Protein AF-A0A1S1Q581-F1 (afdb_monomer)

Structure (mmCIF, N/CA/C/O backbone):
data_AF-A0A1S1Q581-F1
#
_entry.id   AF-A0A1S1Q581-F1
#
loop_
_atom_site.group_PDB
_atom_site.id
_atom_site.type_symbol
_atom_site.label_atom_id
_atom_site.label_alt_id
_atom_site.label_comp_id
_atom_site.label_asym_id
_atom_site.label_entity_id
_atom_site.label_seq_id
_atom_site.pdbx_PDB_ins_code
_atom_site.Cartn_x
_atom_site.Cartn_y
_atom_site.Cartn_z
_atom_site.occupancy
_atom_site.B_iso_or_equiv
_atom_site.auth_seq_id
_atom_site.auth_comp_id
_atom_site.auth_asym_id
_atom_site.auth_atom_id
_atom_site.pdbx_PDB_model_num
ATOM 1 N N . MET A 1 1 ? 19.649 -10.698 -13.631 1.00 46.06 1 MET A N 1
ATOM 2 C CA . MET A 1 1 ? 19.440 -10.774 -12.165 1.00 46.06 1 MET A CA 1
ATOM 3 C C . MET A 1 1 ? 18.980 -9.396 -11.711 1.00 46.06 1 MET A C 1
ATOM 5 O O . MET A 1 1 ? 19.732 -8.450 -11.880 1.00 46.06 1 MET A O 1
ATOM 9 N N . ASN A 1 2 ? 17.744 -9.306 -11.204 1.00 55.41 2 ASN A N 1
ATOM 10 C CA . ASN A 1 2 ? 17.031 -8.099 -10.746 1.00 55.41 2 ASN A CA 1
ATOM 11 C C . ASN A 1 2 ? 16.727 -7.011 -11.797 1.00 55.41 2 ASN A C 1
ATOM 13 O O . ASN A 1 2 ? 17.151 -5.871 -11.664 1.00 55.41 2 ASN A O 1
ATOM 17 N N . ASP A 1 3 ? 15.862 -7.331 -12.765 1.00 64.69 3 ASP A N 1
ATOM 18 C CA . ASP A 1 3 ? 15.280 -6.366 -13.724 1.00 64.69 3 ASP A CA 1
ATOM 19 C C . ASP A 1 3 ? 14.169 -5.478 -13.116 1.00 64.69 3 ASP A C 1
ATOM 21 O O . ASP A 1 3 ? 13.361 -4.878 -13.824 1.00 64.69 3 ASP A O 1
ATOM 25 N N . LEU A 1 4 ? 14.074 -5.417 -11.785 1.00 62.69 4 LEU A N 1
ATOM 26 C CA . LEU A 1 4 ? 13.069 -4.623 -11.087 1.00 62.69 4 LEU A CA 1
ATOM 27 C C . LEU A 1 4 ? 13.692 -3.293 -10.651 1.00 62.69 4 LEU A C 1
ATOM 29 O O . LEU A 1 4 ? 14.680 -3.310 -9.915 1.00 62.69 4 LEU A O 1
ATOM 33 N N . PRO A 1 5 ? 13.117 -2.146 -11.059 1.00 70.31 5 PRO A N 1
ATOM 34 C CA . PRO A 1 5 ? 13.550 -0.840 -10.595 1.00 70.31 5 PRO A CA 1
ATOM 35 C C . PRO A 1 5 ? 13.750 -0.775 -9.068 1.00 70.31 5 PRO A C 1
ATOM 37 O O . PRO A 1 5 ? 12.879 -1.234 -8.320 1.00 70.31 5 PRO A O 1
ATOM 40 N N . PRO A 1 6 ? 14.848 -0.166 -8.582 1.00 72.62 6 PRO A N 1
ATOM 41 C CA . PRO A 1 6 ? 15.231 -0.197 -7.166 1.00 72.62 6 PRO A CA 1
ATOM 42 C C . PRO A 1 6 ? 14.184 0.438 -6.236 1.00 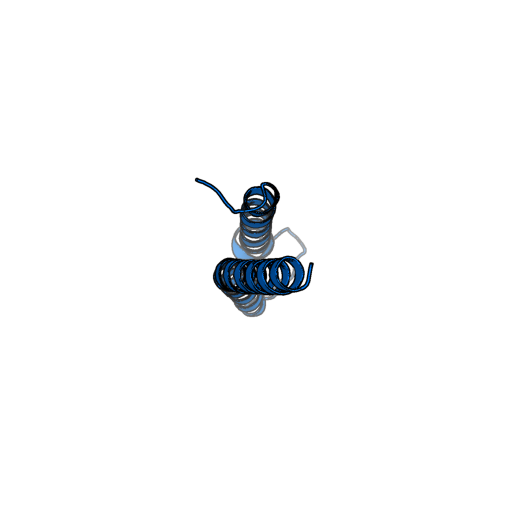72.62 6 PRO A C 1
ATOM 44 O O . PRO A 1 6 ? 14.066 0.064 -5.071 1.00 72.62 6 PRO A O 1
ATOM 47 N N . TRP A 1 7 ? 13.353 1.341 -6.761 1.00 74.62 7 TRP A N 1
ATOM 48 C CA . TRP A 1 7 ? 12.268 1.986 -6.021 1.00 74.62 7 TRP A CA 1
ATOM 49 C C . TRP A 1 7 ? 11.090 1.052 -5.697 1.00 74.62 7 TRP A C 1
ATOM 51 O O . TRP A 1 7 ? 10.313 1.348 -4.791 1.00 74.62 7 TRP A O 1
ATOM 61 N N . ILE A 1 8 ? 10.953 -0.095 -6.376 1.00 77.19 8 ILE A N 1
ATOM 62 C CA . ILE A 1 8 ? 9.848 -1.043 -6.142 1.00 77.19 8 ILE A CA 1
ATOM 63 C C . ILE A 1 8 ? 9.920 -1.634 -4.735 1.00 77.19 8 ILE A C 1
ATOM 65 O O . ILE A 1 8 ? 8.883 -1.815 -4.091 1.00 77.19 8 ILE A O 1
ATOM 69 N N . GLY A 1 9 ? 11.131 -1.900 -4.237 1.00 74.75 9 GLY A N 1
ATOM 70 C CA . GLY A 1 9 ? 11.334 -2.327 -2.854 1.00 74.75 9 GLY A CA 1
ATOM 71 C C . GLY A 1 9 ? 10.797 -1.284 -1.874 1.00 74.75 9 GLY A C 1
ATOM 72 O O . GLY A 1 9 ? 9.969 -1.611 -1.026 1.00 74.75 9 GLY A O 1
ATOM 73 N N . GLY A 1 10 ? 11.177 -0.016 -2.071 1.00 79.50 10 GLY A N 1
ATOM 74 C CA . GLY A 1 10 ? 10.726 1.110 -1.248 1.00 79.50 10 GLY A CA 1
ATOM 75 C C . GLY A 1 10 ? 9.209 1.303 -1.260 1.00 79.50 10 GLY A C 1
ATOM 76 O O . GLY A 1 10 ? 8.602 1.431 -0.201 1.00 79.50 10 GLY A O 1
ATOM 77 N N . VAL A 1 11 ? 8.569 1.232 -2.431 1.00 77.38 11 VAL A N 1
ATOM 78 C CA . VAL A 1 11 ? 7.103 1.346 -2.546 1.00 77.38 11 VAL A CA 1
ATOM 79 C C . VAL A 1 11 ? 6.390 0.183 -1.854 1.00 77.38 11 VAL A C 1
ATOM 81 O O . VAL A 1 11 ? 5.384 0.390 -1.176 1.00 77.38 11 VAL A O 1
ATOM 84 N N . THR A 1 12 ? 6.917 -1.038 -1.980 1.00 77.44 12 THR A N 1
ATOM 85 C CA . THR A 1 12 ? 6.325 -2.221 -1.334 1.00 77.44 12 THR A CA 1
ATOM 86 C C . THR A 1 12 ? 6.386 -2.095 0.189 1.00 77.44 12 THR A C 1
ATOM 88 O O . THR A 1 12 ? 5.383 -2.322 0.865 1.00 77.44 12 THR A O 1
ATOM 91 N N . VAL A 1 13 ? 7.548 -1.700 0.720 1.00 79.81 13 VAL A N 1
ATOM 92 C CA . VAL A 1 13 ? 7.761 -1.494 2.158 1.00 79.81 13 VAL A CA 1
ATOM 93 C C . VAL A 1 13 ? 6.893 -0.343 2.671 1.00 79.81 13 VAL A C 1
ATOM 95 O O . VAL A 1 13 ? 6.182 -0.518 3.657 1.00 79.81 13 VAL A O 1
ATOM 98 N N . GLY A 1 14 ? 6.854 0.790 1.963 1.00 79.44 14 GLY A N 1
ATOM 99 C CA . GLY A 1 14 ? 6.019 1.940 2.321 1.00 79.44 14 GLY A CA 1
ATOM 100 C C . GLY A 1 14 ? 4.528 1.602 2.375 1.00 79.44 14 GLY A C 1
ATOM 101 O O . GLY A 1 14 ? 3.853 1.963 3.335 1.00 79.44 14 GLY A O 1
ATOM 102 N N . MET A 1 15 ? 4.015 0.832 1.409 1.00 77.00 15 MET A N 1
ATOM 103 C CA . ME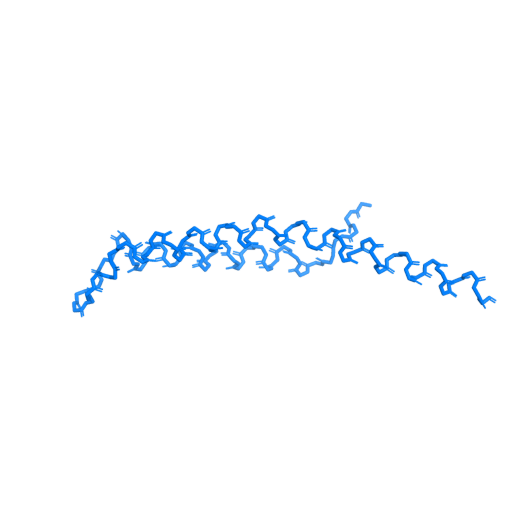T A 1 15 ? 2.626 0.361 1.450 1.00 77.00 15 MET A CA 1
ATOM 104 C C . MET A 1 15 ? 2.350 -0.599 2.611 1.00 77.00 15 MET A C 1
ATOM 106 O O . MET A 1 15 ? 1.246 -0.566 3.150 1.00 77.00 15 MET A O 1
ATOM 110 N N . MET A 1 16 ? 3.308 -1.446 3.010 1.00 74.75 16 MET A N 1
ATOM 111 C CA . MET A 1 16 ? 3.129 -2.293 4.198 1.00 74.75 16 MET A CA 1
ATOM 112 C C . MET A 1 16 ? 3.070 -1.456 5.475 1.00 74.75 16 MET A C 1
ATOM 114 O O . MET A 1 16 ? 2.171 -1.664 6.281 1.00 74.75 16 MET A O 1
ATOM 118 N N . PHE A 1 17 ? 3.965 -0.478 5.640 1.00 75.06 17 PHE A N 1
ATOM 119 C CA . PHE A 1 17 ? 3.927 0.425 6.793 1.00 75.06 17 PHE A CA 1
ATOM 120 C C . PHE A 1 17 ? 2.643 1.254 6.842 1.00 75.06 17 PHE A C 1
ATOM 122 O O . PHE A 1 17 ? 2.070 1.408 7.916 1.00 75.06 17 PHE A O 1
ATOM 129 N N . LEU A 1 18 ? 2.147 1.725 5.694 1.00 75.81 18 LEU A N 1
ATOM 130 C CA . LEU A 1 18 ? 0.869 2.431 5.610 1.00 75.81 18 LEU A CA 1
ATOM 131 C C . LEU A 1 18 ? -0.302 1.527 6.034 1.00 75.81 18 LEU A C 1
ATOM 133 O O . LEU A 1 18 ? -1.135 1.939 6.836 1.00 75.81 18 LEU A O 1
ATOM 137 N N . ALA A 1 19 ? -0.343 0.283 5.539 1.00 7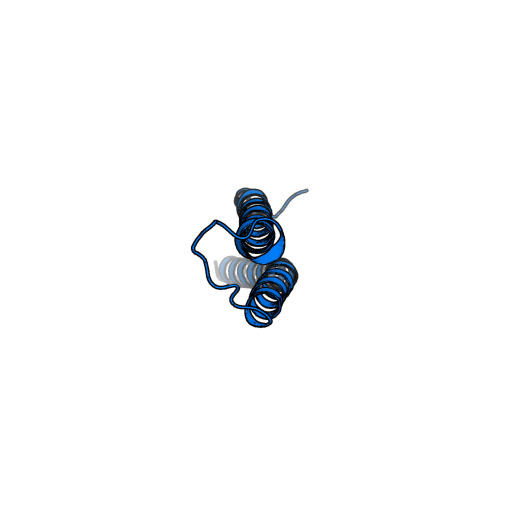1.62 19 ALA A N 1
ATOM 138 C CA . ALA A 1 19 ? -1.357 -0.705 5.913 1.00 71.62 19 ALA A CA 1
ATOM 139 C C . ALA A 1 19 ? -1.347 -0.982 7.420 1.00 71.62 19 ALA A C 1
ATOM 141 O O . ALA A 1 19 ? -2.382 -0.927 8.080 1.00 71.62 19 ALA A O 1
ATOM 142 N N . THR A 1 20 ? -0.156 -1.235 7.963 1.00 72.56 20 THR A N 1
ATOM 143 C CA . THR A 1 20 ? 0.060 -1.472 9.389 1.00 72.56 20 THR A CA 1
ATOM 144 C C . THR A 1 20 ? -0.331 -0.251 10.214 1.00 72.56 20 THR A C 1
ATOM 146 O O . THR A 1 20 ? -1.003 -0.407 11.224 1.00 72.56 20 THR A O 1
ATOM 149 N N . GLY A 1 21 ? 0.012 0.963 9.774 1.00 69.88 21 GLY A N 1
ATOM 150 C CA . GLY A 1 21 ? -0.381 2.205 10.437 1.00 69.88 21 GLY A CA 1
ATOM 151 C C . GLY A 1 21 ? -1.898 2.376 10.495 1.00 69.88 21 GLY A C 1
ATOM 152 O O . GLY A 1 21 ? -2.432 2.687 11.552 1.00 69.88 21 GLY A O 1
ATOM 153 N N . VAL A 1 22 ? -2.611 2.087 9.404 1.00 69.50 22 VAL A N 1
ATOM 154 C CA . VAL A 1 22 ? -4.082 2.104 9.397 1.00 69.50 22 VAL A CA 1
ATOM 155 C C . VAL A 1 22 ? -4.650 1.072 10.376 1.00 69.50 22 VAL A C 1
ATOM 157 O O . VAL A 1 22 ? -5.537 1.402 11.158 1.00 69.50 22 VAL A O 1
ATOM 160 N N . ILE A 1 23 ? -4.116 -0.151 10.397 1.00 66.94 23 ILE A N 1
ATOM 161 C CA . ILE A 1 23 ? -4.580 -1.195 11.323 1.00 66.94 23 ILE A CA 1
ATOM 162 C C . ILE A 1 23 ? -4.282 -0.817 12.782 1.00 66.94 23 ILE A C 1
ATOM 164 O O . ILE A 1 23 ? -5.129 -0.995 13.654 1.00 66.94 23 ILE A O 1
ATOM 168 N N . ILE A 1 24 ? -3.108 -0.271 13.084 1.00 65.44 24 ILE A N 1
ATOM 169 C CA . ILE A 1 24 ? -2.759 0.105 14.456 1.00 65.44 24 ILE A CA 1
ATOM 170 C C . ILE A 1 24 ? -3.643 1.261 14.926 1.00 65.44 24 ILE A C 1
ATOM 172 O O . ILE A 1 24 ? -4.327 1.118 15.938 1.00 65.44 24 ILE A O 1
ATOM 176 N N . THR A 1 25 ? -3.681 2.359 14.168 1.00 62.00 25 THR A N 1
ATOM 177 C CA . THR A 1 25 ? -4.396 3.591 14.535 1.00 62.00 25 THR A CA 1
ATOM 178 C C . THR A 1 25 ? -5.900 3.386 14.654 1.00 62.00 25 THR A C 1
ATOM 180 O O . THR A 1 25 ? -6.541 4.026 15.476 1.00 62.00 25 THR A O 1
ATOM 183 N N . TYR A 1 26 ? -6.478 2.498 13.847 1.00 54.09 26 TYR A N 1
ATOM 184 C CA . TYR A 1 26 ? -7.929 2.372 13.774 1.00 54.09 26 TYR A CA 1
ATOM 185 C C . TYR A 1 26 ? -8.479 1.034 14.294 1.00 54.09 26 TYR A C 1
ATOM 187 O O . TYR A 1 26 ? -9.694 0.882 14.412 1.00 54.09 26 TYR A O 1
ATOM 195 N N . THR A 1 27 ? -7.627 0.068 14.649 1.00 59.19 27 THR A N 1
ATOM 196 C CA . THR A 1 27 ? -8.082 -1.240 15.171 1.00 59.19 27 THR A CA 1
ATOM 197 C C . THR A 1 27 ? -7.426 -1.663 16.485 1.00 59.19 27 THR A C 1
ATOM 199 O O . THR A 1 27 ? -8.082 -2.358 17.253 1.00 59.19 27 THR A O 1
ATOM 202 N N . LEU A 1 28 ? -6.178 -1.267 16.780 1.00 55.47 28 LEU A N 1
ATOM 203 C CA . LEU A 1 28 ? -5.462 -1.717 17.991 1.00 55.47 28 LEU A CA 1
ATOM 204 C C . LEU A 1 28 ? -5.277 -0.624 19.051 1.00 55.47 28 LEU A C 1
ATOM 206 O O . LEU A 1 28 ? -5.237 -0.937 20.237 1.00 55.47 28 LEU A O 1
ATOM 210 N N . VAL A 1 29 ? -5.170 0.640 18.644 1.00 58.22 29 VAL A N 1
ATOM 211 C CA . VAL A 1 29 ? -5.010 1.787 19.545 1.00 58.22 29 VAL A CA 1
ATOM 212 C C . VAL A 1 29 ? -6.085 2.816 19.208 1.00 58.22 29 VAL A C 1
ATOM 214 O O . VAL A 1 29 ? -5.803 3.767 18.482 1.00 58.22 29 VAL A O 1
ATOM 217 N N . PRO A 1 30 ? -7.331 2.641 19.687 1.00 58.06 30 PRO A N 1
ATOM 218 C CA . PRO A 1 30 ? -8.300 3.722 19.617 1.00 58.06 30 PRO A CA 1
ATOM 219 C C . PRO A 1 30 ? -7.751 4.893 20.441 1.00 58.06 30 PRO A C 1
ATOM 221 O O . PRO A 1 30 ? -7.610 4.802 21.662 1.00 58.06 30 PRO A O 1
ATOM 224 N N . LEU A 1 31 ? -7.368 5.976 19.764 1.00 57.75 31 LEU A N 1
ATOM 225 C CA . LEU A 1 31 ? -6.919 7.197 20.425 1.00 57.75 31 LEU A CA 1
ATOM 226 C C . LEU A 1 31 ? -8.098 7.799 21.213 1.00 57.75 31 LEU A C 1
ATOM 228 O O . LEU A 1 31 ? -9.230 7.804 20.717 1.00 57.75 31 LEU A O 1
ATOM 232 N N . PRO A 1 32 ? -7.872 8.305 22.438 1.00 51.41 32 PRO A N 1
ATOM 233 C CA . PRO A 1 32 ? -8.945 8.881 23.242 1.00 51.41 32 PRO A CA 1
ATOM 234 C C . PRO A 1 32 ? -9.558 10.086 22.512 1.00 51.41 32 PRO A C 1
ATOM 236 O O . PRO A 1 32 ? -8.858 11.044 22.192 1.00 51.41 32 PRO A O 1
ATOM 239 N N . GLY A 1 33 ? -10.865 10.018 22.229 1.00 60.31 33 GLY A N 1
ATOM 240 C CA . GLY A 1 33 ? -11.607 11.020 21.449 1.00 60.31 33 GLY A CA 1
ATOM 241 C C . GLY A 1 33 ? -11.878 10.644 19.985 1.00 60.31 33 GLY A C 1
ATOM 242 O O . GLY A 1 33 ? -12.475 11.436 19.261 1.00 60.31 33 GLY A O 1
ATOM 243 N N . GLN A 1 34 ? -11.466 9.452 19.541 1.00 55.69 34 GLN A N 1
ATOM 244 C CA . GLN A 1 34 ? -11.699 8.972 18.182 1.00 55.69 34 GLN A CA 1
ATOM 245 C C . GLN A 1 34 ? -12.851 7.954 18.156 1.00 55.69 34 GLN A C 1
ATOM 247 O O . GLN A 1 34 ? -12.725 6.845 18.675 1.00 55.69 34 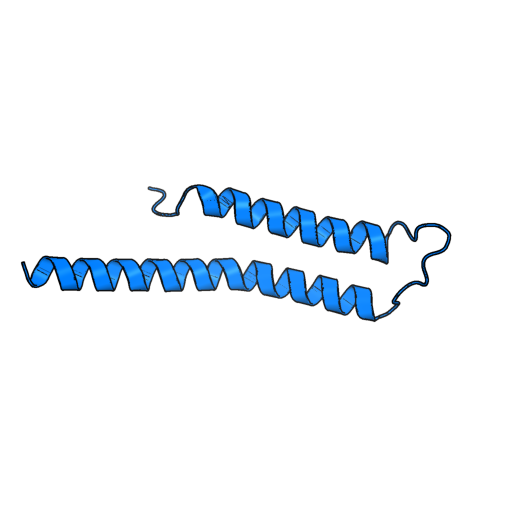GLN A O 1
ATOM 252 N N . GLU A 1 35 ? -13.978 8.329 17.543 1.00 58.59 35 GLU A N 1
ATOM 253 C CA . GLU A 1 35 ? -15.065 7.401 17.215 1.00 58.59 35 GLU A CA 1
ATOM 254 C C . GLU A 1 35 ? -14.478 6.273 16.357 1.00 58.59 35 GLU A C 1
ATOM 256 O O . GLU A 1 35 ? -13.951 6.508 15.264 1.00 58.59 35 GLU A O 1
ATOM 261 N N . SER A 1 36 ? -14.524 5.040 16.863 1.00 56.31 36 SER A N 1
ATOM 262 C CA . SER A 1 36 ? -14.212 3.862 16.064 1.00 56.31 36 SER A CA 1
ATOM 263 C C . SER A 1 36 ? -15.073 3.918 14.804 1.00 56.31 36 SER A C 1
ATOM 265 O O . SER A 1 36 ? -16.286 3.736 14.872 1.00 56.31 36 SER A O 1
ATOM 267 N N . LEU A 1 37 ? -14.456 4.112 13.634 1.00 57.84 37 LEU A N 1
ATOM 268 C CA . LEU A 1 37 ? -15.126 3.947 12.334 1.00 57.84 37 LEU A CA 1
ATOM 269 C C . LEU A 1 37 ? -15.697 2.517 12.155 1.00 57.84 37 LEU A C 1
ATOM 271 O O . LEU A 1 37 ? -16.315 2.207 11.134 1.00 57.84 37 LEU A O 1
ATOM 275 N N . GLY A 1 38 ? -15.510 1.629 13.140 1.00 67.12 38 GLY A N 1
ATOM 276 C CA . GLY A 1 38 ? -16.161 0.336 13.238 1.00 67.12 38 GLY A CA 1
ATOM 277 C C . GLY A 1 38 ? -15.794 -0.546 12.054 1.00 67.12 38 GLY A C 1
ATOM 278 O O . GLY A 1 38 ? -14.618 -0.768 11.759 1.00 67.12 38 GLY A O 1
ATOM 279 N N . GLY A 1 39 ? -16.811 -1.032 11.340 1.00 61.19 39 GLY A N 1
ATOM 280 C CA . GLY A 1 39 ? -16.648 -1.891 10.164 1.00 61.19 39 GLY A CA 1
ATOM 281 C C . GLY A 1 39 ? -15.815 -1.272 9.034 1.00 61.19 39 GLY A C 1
ATOM 282 O O . GLY A 1 39 ? -15.151 -2.007 8.301 1.00 61.19 39 GLY A O 1
ATOM 283 N N . TRP A 1 40 ? -15.778 0.061 8.913 1.00 65.00 40 TRP A N 1
ATOM 284 C CA . TRP A 1 40 ? -15.032 0.738 7.845 1.00 65.00 40 TRP A CA 1
ATOM 285 C C . TRP A 1 40 ? -13.517 0.531 7.936 1.00 65.00 40 TRP A C 1
ATOM 287 O O . TRP A 1 40 ? -12.845 0.496 6.904 1.00 65.00 40 TRP A O 1
ATOM 297 N N . ASN A 1 41 ? -12.981 0.282 9.132 1.00 65.38 41 ASN A N 1
ATOM 298 C CA . ASN A 1 41 ? -11.550 0.028 9.317 1.00 65.38 41 ASN A CA 1
ATOM 299 C C . ASN A 1 41 ? -11.107 -1.277 8.659 1.00 65.38 41 ASN A C 1
ATOM 301 O O . ASN A 1 41 ? -10.053 -1.335 8.023 1.00 65.38 41 ASN A O 1
ATOM 305 N N . TYR A 1 42 ? -11.955 -2.301 8.722 1.00 66.81 42 TYR A N 1
ATOM 306 C CA . TYR A 1 42 ? -11.701 -3.581 8.070 1.00 66.81 42 TYR A CA 1
ATOM 307 C C . TYR A 1 42 ? -11.768 -3.463 6.545 1.00 66.81 42 TYR A C 1
ATOM 309 O O . TYR A 1 42 ? -10.977 -4.095 5.846 1.00 66.81 42 TYR A O 1
ATOM 317 N N . VAL A 1 43 ? -12.655 -2.611 6.020 1.00 68.69 43 VAL A N 1
ATOM 318 C CA . VAL A 1 43 ? -12.764 -2.357 4.575 1.00 68.69 43 VAL A CA 1
ATOM 319 C C . VAL A 1 43 ? -11.525 -1.631 4.052 1.00 68.69 43 VAL A C 1
ATOM 321 O O . VAL A 1 43 ? -10.984 -2.020 3.018 1.00 68.69 43 VAL A O 1
ATOM 324 N N . ILE A 1 44 ? -11.028 -0.622 4.775 1.00 69.50 44 ILE A N 1
ATOM 325 C CA . ILE A 1 44 ? -9.811 0.107 4.388 1.00 69.50 44 ILE A CA 1
ATOM 326 C C . ILE A 1 44 ? -8.589 -0.818 4.470 1.00 69.50 44 ILE A C 1
ATOM 328 O O . ILE A 1 44 ? -7.797 -0.869 3.526 1.00 69.50 44 ILE A O 1
ATOM 332 N N . ALA A 1 45 ? -8.457 -1.606 5.541 1.00 69.31 45 ALA A N 1
ATOM 333 C CA . ALA A 1 45 ? -7.382 -2.589 5.670 1.00 69.31 45 ALA A CA 1
ATOM 334 C C . ALA A 1 45 ? -7.405 -3.619 4.524 1.00 69.31 45 ALA A C 1
ATOM 336 O O . ALA A 1 45 ? -6.371 -3.888 3.905 1.00 69.31 45 ALA A O 1
ATOM 337 N N . LEU A 1 46 ? -8.589 -4.139 4.178 1.00 74.38 46 LEU A N 1
ATOM 338 C CA . LEU A 1 46 ? -8.773 -5.059 3.057 1.00 74.38 46 LEU A CA 1
ATOM 339 C C . LEU A 1 46 ? -8.416 -4.403 1.716 1.00 74.38 46 LEU A C 1
ATOM 341 O O . LEU A 1 46 ? -7.724 -5.014 0.900 1.00 74.38 46 LEU A O 1
ATOM 345 N N . ALA A 1 47 ? -8.842 -3.158 1.488 1.00 74.38 47 ALA A N 1
ATOM 346 C CA . ALA A 1 47 ? -8.532 -2.419 0.270 1.00 74.38 47 ALA A CA 1
ATOM 347 C C . ALA A 1 47 ? -7.017 -2.233 0.104 1.00 74.38 47 ALA A C 1
ATOM 349 O O . ALA A 1 47 ? -6.4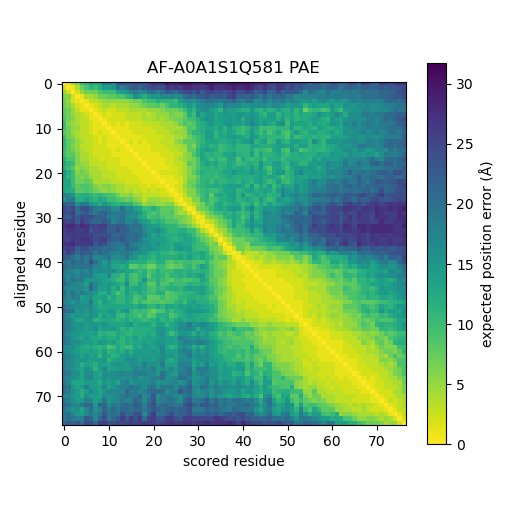77 -2.525 -0.964 1.00 74.38 47 ALA A O 1
ATOM 350 N N . ILE A 1 48 ? -6.309 -1.842 1.169 1.00 70.69 48 ILE A N 1
ATOM 351 C CA . ILE A 1 48 ? -4.849 -1.688 1.142 1.00 70.69 48 ILE A CA 1
ATOM 352 C C . ILE A 1 48 ? -4.162 -3.036 0.879 1.00 70.69 48 ILE A C 1
ATOM 354 O O . ILE A 1 48 ? -3.240 -3.110 0.063 1.00 70.69 48 ILE A O 1
ATOM 358 N N . PHE A 1 49 ? -4.632 -4.117 1.504 1.00 71.62 49 PHE A N 1
ATOM 359 C CA . PHE A 1 49 ? -4.094 -5.461 1.285 1.00 71.62 49 PHE A CA 1
ATOM 360 C C . PHE A 1 49 ? -4.261 -5.923 -0.171 1.00 71.62 49 PHE A C 1
ATOM 362 O O . PHE A 1 49 ? -3.304 -6.376 -0.809 1.00 71.62 49 PHE A O 1
ATOM 369 N N . VAL A 1 50 ? -5.458 -5.747 -0.739 1.00 76.88 50 VAL A N 1
ATOM 370 C CA . VAL A 1 50 ? -5.747 -6.075 -2.142 1.00 76.88 50 VAL A CA 1
ATOM 371 C C . VAL A 1 50 ? -4.895 -5.227 -3.086 1.00 76.88 50 VAL A C 1
ATOM 373 O O . VAL A 1 50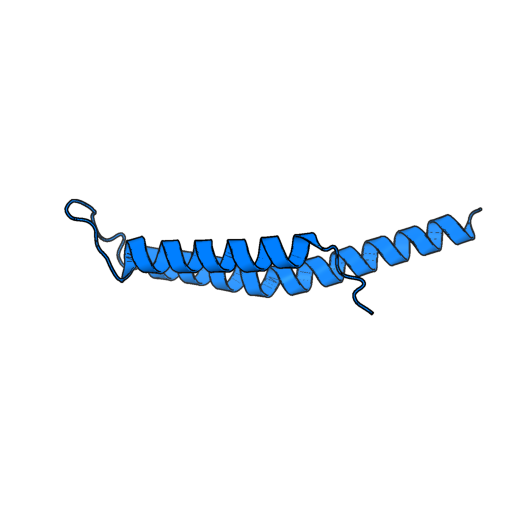 ? -4.319 -5.771 -4.033 1.00 76.88 50 VAL A O 1
ATOM 376 N N . ILE A 1 51 ? -4.759 -3.925 -2.821 1.00 75.06 51 ILE A N 1
ATOM 377 C CA . ILE A 1 51 ? -3.905 -3.022 -3.601 1.00 75.06 51 ILE A CA 1
ATOM 378 C C . ILE A 1 51 ? -2.455 -3.513 -3.579 1.00 75.06 51 ILE A C 1
ATOM 380 O O . ILE A 1 51 ? -1.852 -3.629 -4.644 1.00 75.06 51 ILE A O 1
ATOM 384 N N . ASN A 1 52 ? -1.915 -3.891 -2.418 1.00 67.50 52 ASN A N 1
ATOM 385 C CA . ASN A 1 52 ? -0.535 -4.368 -2.287 1.00 67.50 52 ASN A CA 1
ATOM 386 C C . ASN A 1 52 ? -0.280 -5.640 -3.126 1.00 67.50 52 ASN A C 1
ATOM 388 O O . ASN A 1 52 ? 0.681 -5.723 -3.899 1.00 67.50 52 ASN A O 1
ATOM 392 N N . ILE A 1 53 ? -1.208 -6.603 -3.079 1.00 74.88 53 ILE A N 1
ATOM 393 C CA . ILE A 1 53 ? -1.143 -7.825 -3.898 1.00 74.88 53 ILE A CA 1
ATOM 394 C C . ILE A 1 53 ? -1.209 -7.498 -5.395 1.00 74.88 53 ILE A C 1
ATOM 396 O O . ILE A 1 53 ? -0.474 -8.073 -6.212 1.00 74.88 53 ILE A O 1
ATOM 400 N N . ARG A 1 54 ? -2.105 -6.586 -5.785 1.00 76.94 54 ARG A N 1
ATOM 401 C CA . ARG A 1 54 ? -2.306 -6.202 -7.188 1.00 76.94 54 ARG A CA 1
ATOM 402 C C . ARG A 1 54 ? -1.148 -5.369 -7.723 1.00 76.94 54 ARG A C 1
ATOM 404 O O . ARG A 1 54 ? -0.812 -5.538 -8.896 1.00 76.94 54 ARG A O 1
ATOM 411 N N . LEU A 1 55 ? -0.470 -4.593 -6.879 1.00 73.38 55 LEU A N 1
ATOM 412 C CA . LEU A 1 55 ? 0.684 -3.776 -7.248 1.00 73.38 55 LEU A CA 1
ATOM 413 C C . LEU A 1 55 ? 1.799 -4.632 -7.861 1.00 73.38 55 LEU A C 1
ATOM 415 O O . LEU A 1 55 ? 2.276 -4.342 -8.955 1.00 73.38 55 LEU A O 1
ATOM 419 N N . ARG A 1 56 ? 2.135 -5.775 -7.245 1.00 68.38 56 ARG A N 1
ATOM 420 C CA . ARG A 1 56 ? 3.136 -6.717 -7.791 1.00 68.38 56 ARG A CA 1
ATOM 421 C C . ARG A 1 56 ? 2.738 -7.312 -9.142 1.00 68.38 56 ARG A C 1
ATOM 423 O O . ARG A 1 56 ? 3.601 -7.695 -9.934 1.00 68.38 56 ARG A O 1
ATOM 430 N N . ARG A 1 57 ? 1.438 -7.465 -9.413 1.00 74.94 57 ARG A N 1
ATOM 431 C CA . ARG A 1 57 ? 0.953 -7.926 -10.726 1.00 74.94 57 ARG A CA 1
ATOM 432 C C . ARG A 1 57 ? 1.009 -6.792 -11.746 1.00 74.94 57 ARG A C 1
ATOM 434 O O . ARG A 1 57 ? 1.509 -7.019 -12.841 1.00 74.94 57 ARG A O 1
ATOM 441 N N . MET A 1 58 ? 0.569 -5.590 -11.379 1.00 75.19 58 MET A N 1
ATOM 442 C CA . MET A 1 58 ? 0.612 -4.407 -12.242 1.00 75.19 58 MET A CA 1
ATOM 443 C C . MET A 1 58 ? 2.036 -4.036 -12.640 1.00 75.19 58 MET A C 1
ATOM 445 O O . MET A 1 58 ? 2.302 -3.896 -13.827 1.00 75.19 58 MET A O 1
ATOM 449 N N . VAL A 1 59 ? 2.974 -4.000 -11.695 1.00 74.69 59 VAL A N 1
ATOM 450 C CA . VAL A 1 59 ? 4.391 -3.721 -11.971 1.00 74.69 59 VAL A CA 1
ATOM 451 C C . VAL A 1 59 ? 4.971 -4.724 -12.971 1.00 74.69 59 VAL A C 1
ATOM 453 O O . VAL A 1 59 ? 5.598 -4.326 -13.947 1.00 74.69 59 VAL A O 1
ATOM 456 N N . ARG A 1 60 ? 4.691 -6.024 -12.804 1.00 74.94 60 ARG A N 1
ATOM 457 C CA . ARG A 1 60 ? 5.131 -7.059 -13.758 1.00 74.94 60 ARG A CA 1
ATOM 458 C C . ARG A 1 60 ? 4.475 -6.936 -15.134 1.00 74.94 60 ARG A C 1
ATOM 460 O O . ARG A 1 60 ? 5.086 -7.331 -16.122 1.00 74.94 60 ARG A O 1
ATOM 467 N N . MET A 1 61 ? 3.236 -6.452 -15.213 1.00 77.56 61 MET A N 1
ATOM 468 C CA . MET A 1 61 ? 2.556 -6.216 -16.491 1.00 77.56 61 MET A CA 1
ATOM 469 C C . MET A 1 61 ? 3.114 -4.983 -17.203 1.00 77.56 61 MET A C 1
ATOM 471 O O . MET A 1 61 ? 3.344 -5.028 -18.407 1.00 77.56 61 MET A O 1
ATOM 475 N N . VAL A 1 62 ? 3.362 -3.904 -16.462 1.00 78.75 62 VAL A N 1
ATOM 476 C CA . VAL A 1 62 ? 3.921 -2.659 -16.997 1.00 78.75 62 VAL A CA 1
ATOM 477 C C . VAL A 1 62 ? 5.361 -2.869 -17.457 1.00 78.75 62 VAL A C 1
ATOM 479 O O . VAL A 1 62 ? 5.676 -2.499 -18.583 1.00 78.75 62 VAL A O 1
ATOM 482 N N . ALA A 1 63 ? 6.198 -3.546 -16.663 1.00 78.94 63 ALA A N 1
ATOM 483 C CA . ALA A 1 63 ? 7.570 -3.884 -17.051 1.00 78.94 63 ALA A CA 1
ATOM 484 C C . ALA A 1 63 ? 7.609 -4.661 -18.379 1.00 78.94 63 ALA A C 1
ATOM 486 O O . ALA A 1 63 ? 8.278 -4.242 -19.317 1.00 78.94 63 ALA A O 1
ATOM 48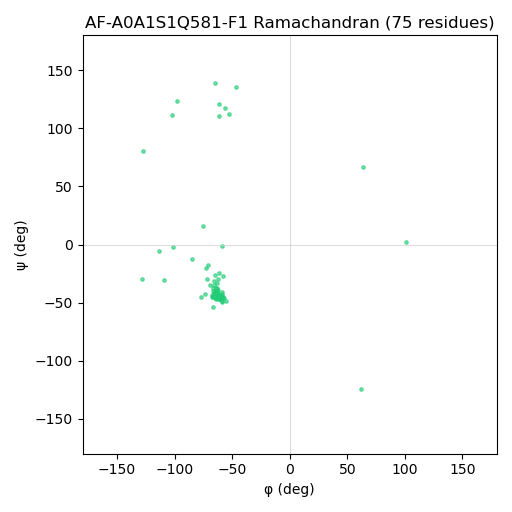7 N N . ARG A 1 64 ? 6.772 -5.702 -18.518 1.00 77.38 64 ARG A N 1
ATOM 488 C CA . ARG A 1 64 ? 6.651 -6.455 -19.777 1.00 77.38 64 ARG A CA 1
ATOM 489 C C . ARG A 1 64 ? 6.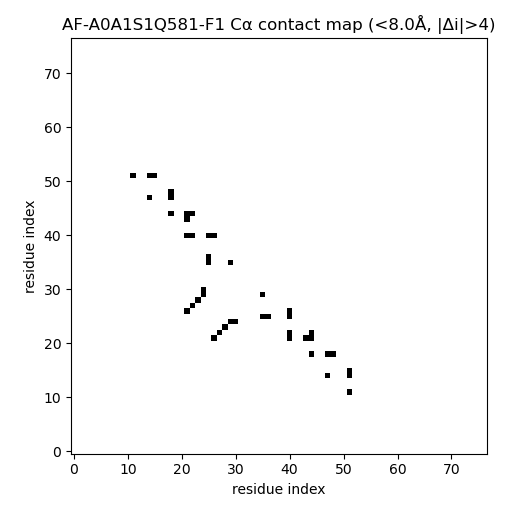231 -5.585 -20.960 1.00 77.38 64 ARG A C 1
ATOM 491 O O . ARG A 1 64 ? 6.747 -5.763 -22.056 1.00 77.38 64 ARG A O 1
ATOM 498 N N . ARG A 1 65 ? 5.289 -4.657 -20.766 1.00 78.31 65 ARG A N 1
ATOM 499 C CA . ARG A 1 65 ? 4.849 -3.753 -21.841 1.00 78.31 65 ARG A CA 1
ATOM 500 C C . ARG A 1 65 ? 5.959 -2.795 -22.266 1.00 78.31 65 ARG A C 1
ATOM 502 O O . ARG A 1 65 ? 6.124 -2.568 -23.458 1.00 78.31 65 ARG A O 1
ATOM 509 N N . ILE A 1 66 ? 6.730 -2.273 -21.315 1.00 81.88 66 ILE A N 1
ATOM 510 C CA . ILE A 1 66 ? 7.870 -1.393 -21.594 1.00 81.88 66 ILE A CA 1
ATOM 511 C C . ILE A 1 66 ? 8.958 -2.145 -22.374 1.00 81.88 66 ILE A C 1
ATOM 513 O O . ILE A 1 66 ? 9.490 -1.600 -23.341 1.00 81.88 66 ILE A O 1
ATOM 517 N N . ASP A 1 67 ? 9.242 -3.401 -22.020 1.00 81.25 67 ASP A N 1
ATOM 518 C CA . ASP A 1 67 ? 10.220 -4.229 -22.738 1.00 81.25 67 ASP A CA 1
ATOM 519 C C . ASP A 1 67 ? 9.789 -4.523 -24.179 1.00 81.25 67 ASP A C 1
ATOM 521 O O . ASP A 1 67 ? 10.597 -4.410 -25.103 1.00 81.25 67 ASP A O 1
ATOM 525 N N . VAL A 1 68 ? 8.503 -4.825 -24.390 1.00 82.75 68 VAL A N 1
ATOM 526 C CA . VAL A 1 68 ? 7.935 -5.017 -25.734 1.00 82.75 68 VAL A CA 1
ATOM 527 C C . VAL A 1 68 ? 8.071 -3.740 -26.567 1.00 82.75 68 VAL A C 1
ATOM 529 O O . VAL A 1 68 ? 8.545 -3.798 -27.699 1.00 82.75 68 VAL A O 1
ATOM 532 N N . LEU A 1 69 ? 7.726 -2.575 -26.011 1.00 82.19 69 LEU A N 1
ATOM 533 C CA . LEU A 1 69 ? 7.858 -1.292 -26.713 1.00 82.19 69 LEU A CA 1
ATOM 534 C C . LEU A 1 69 ? 9.322 -0.965 -27.052 1.00 82.19 69 LEU A C 1
ATOM 536 O O . LEU A 1 69 ? 9.613 -0.512 -28.160 1.00 82.19 69 LEU A O 1
ATOM 540 N N . ARG A 1 70 ? 10.262 -1.255 -26.142 1.00 77.56 70 ARG A N 1
ATOM 541 C CA . ARG A 1 70 ? 11.706 -1.111 -26.396 1.00 77.56 70 ARG A CA 1
ATOM 542 C C . ARG A 1 70 ? 12.204 -2.035 -27.503 1.00 77.56 70 ARG A C 1
ATOM 544 O O . ARG A 1 70 ? 13.023 -1.607 -28.312 1.00 77.56 70 ARG A O 1
ATOM 551 N N . GLN A 1 71 ? 11.737 -3.283 -27.550 1.00 80.19 71 GLN A N 1
ATOM 552 C CA . GLN A 1 71 ? 12.097 -4.217 -28.619 1.00 80.19 71 GLN A CA 1
ATOM 553 C C . GLN A 1 71 ? 11.568 -3.766 -29.980 1.00 80.19 71 GLN A C 1
ATOM 555 O O . GLN A 1 71 ? 12.298 -3.849 -30.964 1.00 80.19 71 GLN A O 1
ATOM 560 N N . VAL A 1 72 ? 10.330 -3.268 -30.037 1.00 79.44 72 VAL A N 1
ATOM 561 C CA . VAL A 1 72 ? 9.735 -2.752 -31.278 1.00 79.44 72 VAL A CA 1
ATOM 562 C C . VAL A 1 72 ? 10.521 -1.544 -31.789 1.00 79.44 72 VAL A C 1
ATOM 564 O O . VAL A 1 72 ? 10.898 -1.520 -32.955 1.00 79.44 72 VAL A O 1
ATOM 567 N N . SER A 1 73 ? 10.859 -0.598 -30.909 1.00 80.38 73 SER A N 1
ATOM 568 C CA . SER A 1 73 ? 11.649 0.583 -31.276 1.00 80.38 73 SER A CA 1
ATOM 569 C C . SER A 1 73 ? 13.062 0.233 -31.769 1.00 80.38 73 SER A C 1
ATOM 571 O O . SER A 1 73 ? 13.529 0.836 -32.728 1.00 80.38 73 SER A O 1
ATOM 573 N N . ARG A 1 74 ? 13.727 -0.777 -31.185 1.00 74.75 74 ARG A N 1
ATOM 574 C CA . ARG A 1 74 ? 15.055 -1.243 -31.640 1.00 74.75 74 ARG A CA 1
ATOM 57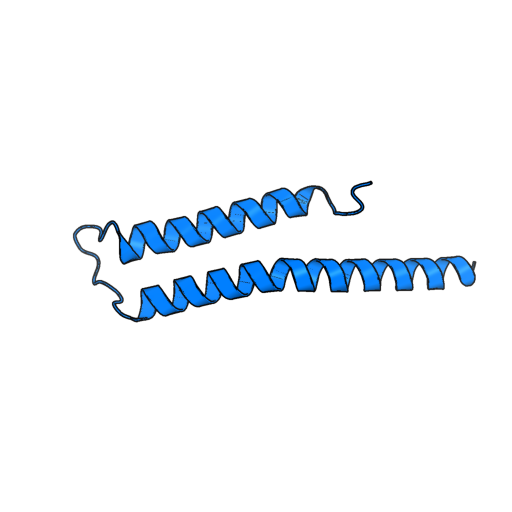5 C C . ARG A 1 74 ? 15.046 -2.015 -32.958 1.00 74.75 74 ARG A C 1
ATOM 577 O O . ARG A 1 74 ? 16.099 -2.162 -33.554 1.00 74.75 74 ARG A O 1
ATOM 584 N N . ARG A 1 75 ? 13.903 -2.559 -33.381 1.00 71.62 75 ARG A N 1
ATOM 585 C CA . ARG A 1 75 ? 13.770 -3.252 -34.676 1.00 71.62 75 ARG A CA 1
ATOM 586 C C . ARG A 1 75 ? 13.485 -2.300 -35.838 1.00 71.62 75 ARG A C 1
ATOM 588 O O . ARG A 1 75 ? 13.524 -2.737 -36.981 1.00 71.62 75 ARG A O 1
ATOM 595 N N . GLN A 1 76 ? 13.135 -1.050 -35.541 1.00 66.56 76 GLN A N 1
ATOM 596 C CA . GLN A 1 76 ? 12.822 -0.017 -36.531 1.00 66.56 76 GLN A CA 1
ATOM 597 C C . GLN A 1 76 ? 13.977 0.970 -36.768 1.00 66.56 76 GLN A C 1
ATOM 599 O O . GLN A 1 76 ? 13.831 1.860 -37.601 1.00 66.56 76 GLN A O 1
ATOM 604 N N . ALA A 1 77 ? 15.089 0.820 -36.044 1.00 58.88 77 ALA A N 1
ATOM 605 C CA . ALA A 1 77 ? 16.342 1.548 -36.242 1.00 58.88 77 ALA A CA 1
ATOM 606 C C . ALA A 1 77 ? 17.369 0.626 -36.905 1.00 58.88 77 ALA A C 1
ATOM 608 O O . ALA A 1 77 ? 18.170 1.141 -37.711 1.00 58.88 77 ALA A O 1
#

Sequence (77 aa):
MNDLPPWIGGVTVGMMFLATGVIITYTLVPLPGQESLGGWNYVIALAIFVINIRLRRMVRMVARRIDVLRQVSRRQA

Solvent-accessible surface area (backbone atoms only — not comparable to full-atom values): 4552 Å² total; per-residue (Å²): 136,77,95,63,65,79,61,55,60,56,52,54,52,50,51,50,53,51,42,49,48,52,45,38,56,61,71,73,45,72,52,93,92,56,82,72,68,60,73,56,46,58,52,53,46,48,51,46,51,52,48,57,61,47,45,64,51,49,53,56,52,50,52,52,51,52,51,51,52,52,53,56,56,63,74,75,110

pLDDT: mean 70.14, std 8.52, range [46.06, 82.75]

Radius of gyration: 18.76 Å; Cα contacts (8 Å, |Δi|>4): 22; chains: 1; bounding box: 36×22×60 Å

Secondary structure (DSSP, 8-state):
---S-THHHHHHHHHHHHHHHHHIIIII---TT----THHHHHHHHHHHHHHHHHHHHHHHHHHHHHHHHHHHHH--

Foldseek 3Di:
DDPDDPCVVVVLVVLVVVLVCLCCDQPVDPDPPDDRPPPVSVVVSVVSVVCSVVVVVVSVVVSVVVVVVVVVVVVVD

Organism: NCBI:txid573497

Mean predicted aligned error: 12.37 Å